Protein AF-0000000068169767 (afdb_homodimer)

InterPro domains:
  IPR008848 Plasmid regulator, Sulfolobaceae [PF05584] (7-72)
  IPR036388 Winged helix-like DNA-binding domain superfamily [G3DSA:1.10.10.10] (2-80)
  IPR036390 Winged helix DNA-binding domain superfamily [SSF46785] (12-76)

Secondary structure (DSSP, 8-state):
-----PPPHHHHHHHHHHHHSEE-HHHHHHHH---HHHHHHHHHHHHHTTSEEEEEEEETTEEEEEEEE-HHHHHHTT--/-----PPPHHHHHHHHHHHHSEEEHHHHHHHH---HHHHHHHHHHHHHTTSEEEEEEEETTEEEEEEEE-HHHHHHTT--

Organism: Metallosphaera sedula (strain ATCC 51363 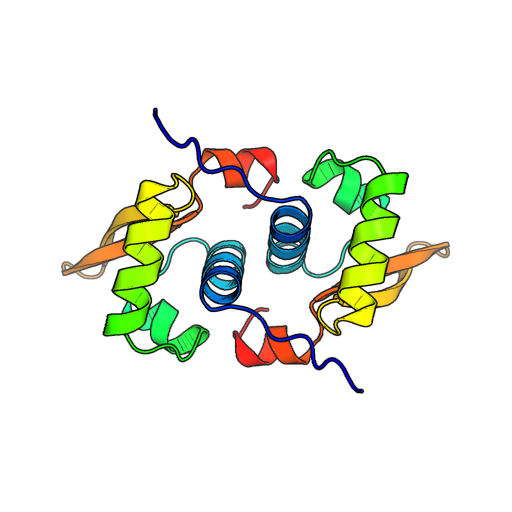/ DSM 5348 / JCM 9185 / NBRC 15509 / TH2) (NCBI:txid399549)

Solvent-accessible surface area (backbone atoms only — not comparable to full-atom values): 8831 Å² total; per-residue (Å²): 128,83,56,70,46,73,78,49,73,68,54,46,52,50,32,44,25,41,55,64,34,62,37,34,64,69,52,48,25,69,31,62,70,44,54,62,76,58,45,50,54,53,49,51,51,35,35,67,28,54,48,34,39,81,48,79,40,79,55,96,89,40,75,44,63,28,35,25,59,26,66,68,54,32,60,64,41,66,53,118,130,82,59,71,48,73,79,49,73,68,53,44,52,49,32,46,27,39,52,64,33,64,37,34,66,68,53,47,24,69,32,62,69,44,56,61,75,60,44,50,54,53,51,52,51,35,34,67,28,54,48,33,39,82,47,78,42,78,52,98,88,40,75,46,63,28,36,25,58,26,65,68,54,31,60,62,40,64,51,118

Structure (mmCIF, N/CA/C/O backbone):
data_AF-0000000068169767-model_v1
#
loop_
_entity.id
_entity.type
_entity.pdbx_description
1 polymer 'Putative transcriptional regulator'
#
loop_
_atom_site.group_PDB
_atom_site.id
_atom_site.type_symbol
_atom_site.label_atom_id
_atom_site.label_alt_id
_atom_site.label_comp_id
_atom_site.label_asym_id
_atom_site.label_entity_id
_atom_site.label_seq_id
_atom_site.pdbx_PDB_ins_code
_atom_site.Cartn_x
_atom_site.Cartn_y
_atom_site.Cartn_z
_atom_site.occupancy
_atom_site.B_iso_or_equiv
_atom_site.auth_seq_id
_atom_site.auth_comp_id
_atom_site.auth_asym_id
_atom_site.auth_atom_id
_atom_site.pdbx_PDB_model_num
ATOM 1 N N . MET A 1 1 ? -25.094 10.508 0.443 1 33.78 1 MET A N 1
ATOM 2 C CA . MET A 1 1 ? -24.703 9.352 -0.351 1 33.78 1 MET A CA 1
ATOM 3 C C . MET A 1 1 ? -23.359 8.789 0.118 1 33.78 1 MET A C 1
ATOM 5 O O . MET A 1 1 ? -22.344 9.492 0.093 1 33.78 1 MET A O 1
ATOM 9 N N . THR A 1 2 ? -23.344 7.957 1.157 1 43.12 2 THR A N 1
ATOM 10 C CA . THR A 1 2 ? -22.188 7.473 1.9 1 43.12 2 THR A CA 1
ATOM 11 C C . THR A 1 2 ? -21.125 6.93 0.95 1 43.12 2 THR A C 1
ATOM 13 O O . THR A 1 2 ? -21.344 5.918 0.28 1 43.12 2 THR A O 1
ATOM 16 N N . TYR A 1 3 ? -20.594 7.727 0.103 1 45.12 3 TYR A N 1
ATOM 17 C CA . TYR A 1 3 ? -19.562 7.312 -0.844 1 45.12 3 TYR A CA 1
ATOM 18 C C . TYR A 1 3 ? -18.625 6.293 -0.217 1 45.12 3 TYR A C 1
ATOM 20 O O . TYR A 1 3 ? -17.891 6.613 0.717 1 45.12 3 TYR A O 1
ATOM 28 N N . LYS A 1 4 ? -19.172 5.145 0.076 1 55 4 LYS A N 1
ATOM 29 C CA . LYS A 1 4 ? -18.359 4.086 0.657 1 55 4 LYS A CA 1
ATOM 30 C C . LYS A 1 4 ? -17.109 3.83 -0.183 1 55 4 LYS A C 1
ATOM 32 O O . LYS A 1 4 ? -17.203 3.451 -1.352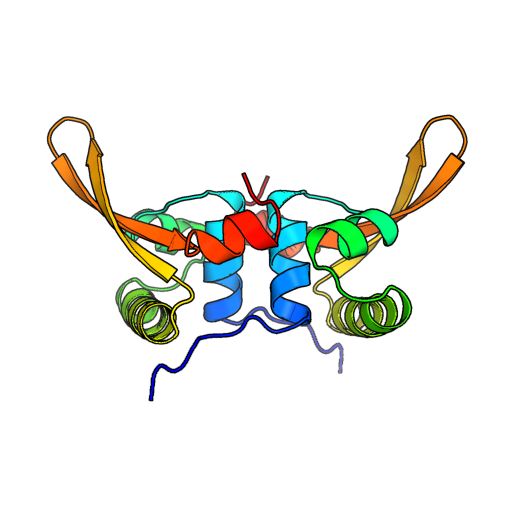 1 55 4 LYS A O 1
ATOM 37 N N . GLY A 1 5 ? -16.078 4.578 0.023 1 66.06 5 GLY A N 1
ATOM 38 C CA . GLY A 1 5 ? -14.844 4.473 -0.737 1 66.06 5 GLY A CA 1
ATOM 39 C C . GLY A 1 5 ? -14.328 3.049 -0.84 1 66.06 5 GLY A C 1
ATOM 40 O O . GLY A 1 5 ? -14.297 2.318 0.152 1 66.06 5 GLY A O 1
ATOM 41 N N . HIS A 1 6 ? -14.539 2.492 -2.066 1 87.44 6 HIS A N 1
ATOM 42 C CA . HIS A 1 6 ? -14.062 1.126 -2.264 1 87.44 6 HIS A CA 1
ATOM 43 C C . HIS A 1 6 ? -12.703 1.107 -2.939 1 87.44 6 HIS A C 1
ATOM 45 O O . HIS A 1 6 ? -12.398 1.979 -3.756 1 87.44 6 HIS A O 1
ATOM 51 N N . LEU A 1 7 ? -11.812 0.212 -2.438 1 94.94 7 LEU A N 1
ATOM 52 C CA . LEU A 1 7 ? -10.523 -0.009 -3.092 1 94.94 7 LEU A CA 1
ATOM 53 C C . LEU A 1 7 ? -10.703 -0.81 -4.379 1 94.94 7 LEU A C 1
ATOM 55 O O . LEU A 1 7 ? -11.484 -1.761 -4.422 1 94.94 7 LEU A O 1
ATOM 59 N N . THR A 1 8 ? -10.039 -0.363 -5.387 1 95.44 8 THR A N 1
ATOM 60 C CA . THR A 1 8 ? -10 -1.157 -6.609 1 95.44 8 THR A CA 1
ATOM 61 C C . THR A 1 8 ? -9.109 -2.383 -6.43 1 95.44 8 THR A C 1
ATOM 63 O O . THR A 1 8 ? -8.352 -2.467 -5.465 1 95.44 8 THR A O 1
ATOM 66 N N . ALA A 1 9 ? -9.227 -3.357 -7.387 1 97.06 9 ALA A N 1
ATOM 67 C CA . ALA A 1 9 ? -8.359 -4.531 -7.367 1 97.06 9 ALA A CA 1
ATOM 68 C C . ALA A 1 9 ? -6.891 -4.133 -7.406 1 97.06 9 ALA A C 1
ATOM 70 O O . ALA A 1 9 ? -6.07 -4.68 -6.664 1 97.06 9 ALA A O 1
ATOM 71 N N . LYS A 1 10 ? -6.59 -3.123 -8.25 1 96.69 10 LYS A N 1
ATOM 72 C CA . LYS A 1 10 ? -5.227 -2.611 -8.359 1 96.69 10 LYS A CA 1
ATOM 73 C C . LYS A 1 10 ? -4.73 -2.084 -7.016 1 96.69 10 LYS A C 1
ATOM 75 O O . LYS A 1 10 ? -3.631 -2.43 -6.574 1 96.69 10 LYS A O 1
ATOM 80 N N . GLU A 1 11 ? -5.57 -1.307 -6.375 1 97.38 11 GLU A N 1
ATOM 81 C CA . GLU A 1 11 ? -5.188 -0.7 -5.102 1 97.38 11 GLU A CA 1
ATOM 82 C C . GLU A 1 11 ? -4.996 -1.76 -4.02 1 97.38 11 GLU A C 1
ATOM 84 O O . GLU A 1 11 ? -4.043 -1.695 -3.242 1 97.38 11 GLU A O 1
ATOM 89 N N . LYS A 1 12 ? -5.879 -2.752 -3.928 1 98.19 12 LYS A N 1
ATOM 90 C CA . LYS A 1 12 ? -5.746 -3.836 -2.959 1 98.19 12 LYS A CA 1
ATOM 91 C C . LYS A 1 12 ? -4.422 -4.574 -3.139 1 98.19 12 LYS A C 1
ATOM 93 O O . LYS A 1 12 ? -3.719 -4.848 -2.164 1 98.19 12 LYS A O 1
ATOM 98 N N . ILE A 1 13 ? -4.113 -4.875 -4.359 1 98.56 13 ILE A N 1
ATOM 99 C CA . ILE A 1 13 ? -2.896 -5.621 -4.66 1 98.56 13 ILE A CA 1
ATOM 100 C C . ILE A 1 13 ? -1.676 -4.812 -4.227 1 98.56 13 ILE A C 1
ATOM 102 O O . ILE A 1 13 ? -0.788 -5.332 -3.547 1 98.56 13 ILE A O 1
ATOM 106 N N . LEU A 1 14 ? -1.663 -3.559 -4.613 1 98.25 14 LEU A N 1
ATOM 107 C CA . LEU A 1 14 ? -0.51 -2.717 -4.312 1 98.25 14 LEU A CA 1
ATOM 108 C C . LEU A 1 14 ? -0.333 -2.557 -2.807 1 98.25 14 LEU A C 1
ATOM 110 O O . LEU A 1 14 ? 0.793 -2.566 -2.305 1 98.25 14 LEU A O 1
ATOM 114 N N . LEU A 1 15 ? -1.434 -2.408 -2.107 1 98.5 15 LEU A N 1
ATOM 115 C CA . LEU A 1 15 ? -1.364 -2.24 -0.66 1 98.5 15 LEU A CA 1
ATOM 116 C C . LEU A 1 15 ? -0.78 -3.482 0.004 1 98.5 15 LEU A C 1
ATOM 118 O O . LEU A 1 15 ? 0.057 -3.375 0.902 1 98.5 15 LEU A O 1
ATOM 122 N N . VAL A 1 16 ? -1.229 -4.641 -0.391 1 98.56 16 VAL A N 1
ATOM 123 C CA . VAL A 1 16 ? -0.732 -5.891 0.178 1 98.56 16 VAL A CA 1
ATOM 124 C C . VAL A 1 16 ? 0.756 -6.043 -0.127 1 98.56 16 VAL A C 1
ATOM 126 O O . VAL A 1 16 ? 1.542 -6.41 0.75 1 98.56 16 VAL A O 1
ATOM 129 N N . LEU A 1 17 ? 1.12 -5.711 -1.325 1 98.38 17 LEU A N 1
ATOM 130 C CA . LEU A 1 17 ? 2.521 -5.844 -1.704 1 98.38 17 LEU A CA 1
ATOM 131 C C . LEU A 1 17 ? 3.391 -4.855 -0.934 1 98.38 17 LEU A C 1
ATOM 133 O O . LEU A 1 17 ? 4.543 -5.156 -0.609 1 98.38 17 LEU A O 1
ATOM 137 N N . ALA A 1 18 ? 2.863 -3.689 -0.694 1 98 18 ALA A N 1
ATOM 138 C CA . ALA A 1 18 ? 3.615 -2.699 0.075 1 98 18 ALA A CA 1
ATOM 139 C C . ALA A 1 18 ? 3.881 -3.195 1.494 1 98 18 ALA A C 1
ATOM 141 O O . ALA A 1 18 ? 4.98 -3.014 2.025 1 98 18 ALA A O 1
ATOM 142 N N . GLU A 1 19 ? 2.941 -3.828 2.082 1 97.62 19 GLU A N 1
ATOM 143 C CA . GLU A 1 19 ? 3.025 -4.223 3.484 1 97.62 19 GLU A CA 1
ATOM 144 C C . GLU A 1 19 ? 3.766 -5.547 3.645 1 97.62 19 GLU A C 1
ATOM 146 O O . GLU A 1 19 ? 4.574 -5.707 4.562 1 97.62 19 GLU A O 1
ATOM 151 N N . LYS A 1 20 ? 3.479 -6.438 2.684 1 96.88 20 LYS A N 1
ATOM 152 C CA . LYS A 1 20 ? 3.979 -7.801 2.855 1 96.88 20 LYS A CA 1
ATOM 153 C C . LYS A 1 20 ? 5.289 -8 2.104 1 96.88 20 LYS A C 1
ATOM 155 O O . LYS A 1 20 ? 6 -8.984 2.336 1 96.88 20 LYS A O 1
ATOM 160 N N . GLY A 1 21 ? 5.641 -7.086 1.288 1 94.94 21 GLY A N 1
ATOM 161 C CA . GLY A 1 21 ? 6.855 -7.219 0.5 1 94.94 21 GLY A CA 1
ATOM 162 C C . GLY A 1 21 ? 6.652 -8.016 -0.778 1 94.94 21 GLY A C 1
ATOM 163 O O . GLY A 1 21 ? 6.309 -7.445 -1.817 1 94.94 21 GLY A O 1
ATOM 164 N N . SER A 1 22 ? 6.859 -9.281 -0.807 1 97 22 SER A N 1
ATOM 165 C CA . SER A 1 22 ? 6.648 -10.172 -1.941 1 97 22 SER A CA 1
ATOM 166 C C . SER A 1 22 ? 5.59 -11.227 -1.629 1 97 22 SER A C 1
ATOM 168 O O . SER A 1 22 ? 5.539 -11.75 -0.515 1 97 22 SER A O 1
ATOM 170 N N . CYS A 1 23 ? 4.797 -11.477 -2.582 1 97.94 23 CYS A N 1
ATOM 171 C CA . CYS A 1 23 ? 3.713 -12.422 -2.352 1 97.94 23 CYS A CA 1
ATOM 172 C C . CYS A 1 23 ? 3.543 -13.359 -3.545 1 97.94 23 CYS A C 1
ATOM 174 O O . CYS A 1 23 ? 3.732 -12.945 -4.691 1 97.94 23 CYS A O 1
ATOM 176 N N . SER A 1 24 ? 3.137 -14.586 -3.217 1 98.06 24 SER A N 1
ATOM 177 C CA . SER A 1 24 ? 2.695 -15.492 -4.27 1 98.06 24 SER A CA 1
ATOM 178 C C . SER A 1 24 ? 1.264 -15.195 -4.695 1 98.06 24 SER A C 1
ATOM 180 O O . SER A 1 24 ? 0.571 -14.398 -4.055 1 98.06 24 SER A O 1
ATOM 182 N N . LEU A 1 25 ? 0.828 -15.844 -5.82 1 98.12 25 LEU A N 1
ATOM 183 C CA . LEU A 1 25 ? -0.551 -15.711 -6.273 1 98.12 25 LEU A CA 1
ATOM 184 C C . LEU A 1 25 ? -1.527 -16.156 -5.195 1 98.12 25 LEU A C 1
ATOM 186 O O . LEU A 1 25 ? -2.549 -15.508 -4.961 1 98.12 25 LEU A O 1
ATOM 190 N N . GLU A 1 26 ? -1.177 -17.281 -4.508 1 97.88 26 GLU A N 1
ATOM 191 C CA . GLU A 1 26 ? -2.018 -17.828 -3.449 1 97.88 26 GLU A CA 1
ATOM 192 C C . GLU A 1 26 ? -2.137 -16.859 -2.275 1 97.88 26 GLU A C 1
ATOM 194 O O . GLU A 1 26 ? -3.223 -16.672 -1.722 1 97.88 26 GLU A O 1
ATOM 199 N N . GLU A 1 27 ? -1.047 -16.266 -1.894 1 97.94 27 GLU A N 1
ATOM 200 C CA . GLU A 1 27 ? -1.056 -15.281 -0.817 1 97.94 27 GLU A CA 1
ATOM 201 C C . GLU A 1 27 ? -1.891 -14.062 -1.193 1 97.94 27 GLU A C 1
ATOM 203 O O . GLU A 1 27 ? -2.68 -13.57 -0.385 1 97.94 27 GLU A O 1
ATOM 208 N N . LEU A 1 28 ? -1.691 -13.547 -2.371 1 98.69 28 LEU A N 1
ATOM 209 C CA . LEU A 1 28 ? -2.477 -12.398 -2.822 1 98.69 28 LEU A CA 1
ATOM 210 C C . LEU A 1 28 ? -3.965 -12.727 -2.824 1 98.69 28 LEU A C 1
ATOM 212 O O . LEU A 1 28 ? -4.793 -11.883 -2.473 1 98.69 28 LEU A O 1
ATOM 216 N N . GLU A 1 29 ? -4.309 -13.891 -3.316 1 98.69 29 GLU A N 1
ATOM 217 C CA . GLU A 1 29 ? -5.707 -14.312 -3.271 1 98.69 29 GLU A CA 1
ATOM 218 C C . GLU A 1 29 ? -6.238 -14.312 -1.842 1 98.69 29 GLU A C 1
ATOM 220 O O . GLU A 1 29 ? -7.348 -13.836 -1.585 1 98.69 29 GLU A O 1
ATOM 225 N N . LYS A 1 30 ? -5.461 -14.844 -0.916 1 98.19 30 LYS A N 1
ATOM 226 C CA . LYS A 1 30 ? -5.852 -14.93 0.489 1 98.19 30 LYS A CA 1
ATOM 227 C C . LYS A 1 30 ? -6.066 -13.539 1.086 1 98.19 30 LYS A C 1
ATOM 229 O O . LYS A 1 30 ? -7.055 -13.305 1.779 1 98.19 30 LYS A O 1
ATOM 234 N N . TYR A 1 31 ? -5.164 -12.688 0.788 1 98.19 31 TYR A N 1
ATOM 235 C CA . TYR A 1 31 ? -5.207 -11.367 1.413 1 98.19 31 TYR A CA 1
ATOM 236 C C . TYR A 1 31 ? -6.23 -10.469 0.732 1 98.19 31 TYR A C 1
ATOM 238 O O . TYR A 1 31 ? -6.938 -9.703 1.396 1 98.19 31 TYR A O 1
ATOM 246 N N . THR A 1 32 ? -6.406 -10.484 -0.6 1 98.25 32 THR A N 1
ATOM 247 C CA . THR A 1 32 ? -7.254 -9.539 -1.319 1 98.25 32 THR A CA 1
ATOM 248 C C . THR A 1 32 ? -8.648 -10.109 -1.527 1 98.25 32 THR A C 1
ATOM 250 O O . THR A 1 32 ? -9.586 -9.383 -1.86 1 98.25 32 THR A O 1
ATOM 253 N N . ARG A 1 33 ? -8.75 -11.484 -1.482 1 97.81 33 ARG A N 1
ATOM 254 C CA . ARG A 1 33 ? -9.984 -12.219 -1.749 1 97.81 33 ARG A CA 1
ATOM 255 C C . ARG A 1 33 ? -10.422 -12.047 -3.199 1 97.81 33 ARG A C 1
ATOM 257 O O . ARG A 1 33 ? -11.617 -12.062 -3.496 1 97.81 33 ARG A O 1
ATOM 264 N N . ILE A 1 34 ? -9.508 -11.727 -4.035 1 98.25 34 ILE A N 1
ATOM 265 C CA . ILE A 1 34 ? -9.719 -11.695 -5.477 1 98.25 34 ILE A CA 1
ATOM 266 C C . ILE A 1 34 ? -9.352 -13.047 -6.086 1 98.25 34 ILE A C 1
ATOM 268 O O . ILE A 1 34 ? -8.336 -13.641 -5.719 1 98.25 34 ILE A O 1
ATOM 272 N N . LYS A 1 35 ? -10.164 -13.469 -6.969 1 98.5 35 LYS A N 1
ATOM 273 C CA . LYS A 1 35 ? -9.93 -14.773 -7.59 1 98.5 35 LYS A CA 1
ATOM 274 C C . LYS A 1 35 ? -8.617 -14.781 -8.367 1 98.5 35 LYS A C 1
ATOM 276 O O . LYS A 1 35 ? -8.273 -13.805 -9.031 1 98.5 35 LYS A O 1
ATOM 281 N N . ARG A 1 36 ? -7.957 -15.953 -8.422 1 98.06 36 ARG A N 1
ATOM 282 C CA . ARG A 1 36 ? -6.629 -16.125 -9.008 1 98.06 36 ARG A CA 1
ATOM 283 C C . ARG A 1 36 ? -6.617 -15.688 -10.469 1 98.06 36 ARG A C 1
ATOM 285 O O . ARG A 1 36 ? -5.676 -15.023 -10.914 1 98.06 36 ARG A O 1
ATOM 292 N N . ASN A 1 37 ? -7.676 -16.078 -11.188 1 97.81 37 ASN A N 1
ATOM 293 C CA . ASN A 1 37 ? -7.711 -15.742 -12.602 1 97.81 37 ASN A CA 1
ATOM 294 C C . ASN A 1 37 ? -7.824 -14.234 -12.812 1 97.81 37 ASN A C 1
ATOM 296 O O . ASN A 1 37 ? -7.258 -13.688 -13.766 1 97.81 37 ASN A O 1
ATOM 300 N N . VAL A 1 38 ? -8.508 -13.539 -11.984 1 98.62 38 VAL A N 1
ATOM 301 C CA . VAL A 1 38 ? -8.648 -12.086 -12.047 1 98.62 38 VAL A CA 1
ATOM 302 C C . VAL A 1 38 ? -7.355 -11.422 -11.586 1 98.62 38 VAL A C 1
ATOM 304 O O . VAL A 1 38 ? -6.906 -10.438 -12.188 1 98.62 38 VAL A O 1
ATOM 307 N N . LEU A 1 39 ? -6.723 -11.961 -10.531 1 98.81 39 LEU A N 1
ATOM 308 C CA . LEU A 1 39 ? -5.441 -11.453 -10.047 1 98.81 39 LEU A CA 1
ATOM 309 C C . LEU A 1 39 ? -4.395 -11.477 -11.156 1 98.81 39 LEU A C 1
ATOM 311 O O . LEU A 1 39 ? -3.633 -10.523 -11.32 1 98.81 39 LEU A O 1
ATOM 315 N N . LEU A 1 40 ? -4.383 -12.562 -11.867 1 98.31 40 LEU A N 1
ATOM 316 C CA . LEU A 1 40 ? -3.393 -12.734 -12.922 1 98.31 40 LEU A CA 1
ATOM 317 C C . LEU A 1 40 ? -3.523 -11.633 -13.977 1 98.31 40 LEU A C 1
ATOM 319 O O . LEU A 1 40 ? -2.518 -11.125 -14.477 1 98.31 40 LEU A O 1
ATOM 323 N N . VAL A 1 41 ? -4.727 -11.266 -14.289 1 98.56 41 VAL A N 1
ATOM 324 C CA . VAL A 1 41 ? -4.973 -10.188 -15.242 1 98.56 41 VAL A CA 1
ATO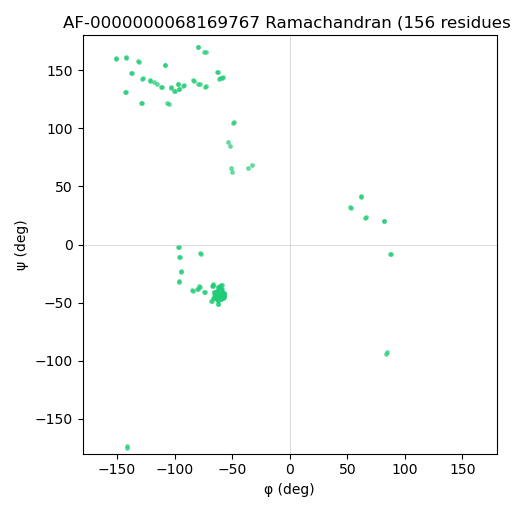M 325 C C . VAL A 1 41 ? -4.398 -8.875 -14.711 1 98.56 41 VAL A C 1
ATOM 327 O O . VAL A 1 41 ? -3.672 -8.18 -15.414 1 98.56 41 VAL A O 1
ATOM 330 N N . HIS A 1 42 ? -4.719 -8.5 -13.5 1 98.5 42 HIS A N 1
ATOM 331 C CA . HIS A 1 42 ? -4.242 -7.258 -12.898 1 98.5 42 HIS A CA 1
ATOM 332 C C . HIS A 1 42 ? -2.727 -7.27 -12.734 1 98.5 42 HIS A C 1
ATOM 334 O O . HIS A 1 42 ? -2.062 -6.258 -12.984 1 98.5 42 HIS A O 1
ATOM 340 N N . LEU A 1 43 ? -2.205 -8.414 -12.328 1 98.56 43 LEU A N 1
ATOM 341 C CA . LEU A 1 43 ? -0.766 -8.516 -12.125 1 98.56 43 LEU A CA 1
ATOM 342 C C . LEU A 1 43 ? -0.017 -8.359 -13.438 1 98.56 43 LEU A C 1
ATOM 344 O O . LEU A 1 43 ? 1.054 -7.75 -13.484 1 98.56 43 LEU A O 1
ATOM 348 N N . THR A 1 44 ? -0.545 -8.961 -14.5 1 97.94 44 THR A N 1
ATOM 349 C CA . THR A 1 44 ? 0.04 -8.789 -15.828 1 97.94 44 THR A CA 1
ATOM 350 C C . THR A 1 44 ? 0.035 -7.32 -16.234 1 97.94 44 THR A C 1
ATOM 352 O O . THR A 1 44 ? 1.042 -6.801 -16.719 1 97.94 44 THR A O 1
ATOM 355 N N . ARG A 1 45 ? -1.047 -6.605 -16.016 1 97.5 45 ARG A N 1
ATOM 356 C CA . ARG A 1 45 ? -1.151 -5.188 -16.359 1 97.5 45 ARG A CA 1
ATOM 357 C C . ARG A 1 45 ? -0.186 -4.355 -15.516 1 97.5 45 ARG A C 1
ATOM 359 O O . ARG A 1 45 ? 0.511 -3.484 -16.031 1 97.5 45 ARG A O 1
ATOM 366 N N . LEU A 1 46 ? -0.151 -4.629 -14.227 1 97.62 46 LEU A N 1
ATOM 367 C CA . LEU A 1 46 ? 0.715 -3.896 -13.305 1 97.62 46 LEU A CA 1
ATOM 368 C C . LEU A 1 46 ? 2.184 -4.102 -13.664 1 97.62 46 LEU A C 1
ATOM 370 O O . LEU A 1 46 ? 3 -3.189 -13.508 1 97.62 46 LEU A O 1
ATOM 374 N N . ALA A 1 47 ? 2.521 -5.324 -14.102 1 97 47 ALA A N 1
ATOM 375 C CA . ALA A 1 47 ? 3.879 -5.598 -14.57 1 97 47 ALA A CA 1
ATOM 376 C C . ALA A 1 47 ? 4.195 -4.816 -15.836 1 97 47 ALA A C 1
ATOM 378 O O . ALA A 1 47 ? 5.273 -4.23 -15.961 1 97 47 ALA A O 1
ATOM 379 N N . LYS A 1 48 ? 3.277 -4.832 -16.766 1 96.44 48 LYS A N 1
ATOM 380 C CA . LYS A 1 48 ? 3.447 -4.094 -18.016 1 96.44 48 LYS A CA 1
ATOM 381 C C . LYS A 1 48 ? 3.607 -2.598 -17.75 1 96.44 48 LYS A C 1
ATOM 383 O O . LYS A 1 48 ? 4.371 -1.92 -18.438 1 96.44 48 LYS A O 1
ATOM 388 N N . GLU A 1 49 ? 2.912 -2.131 -16.766 1 95.56 49 GLU A N 1
ATOM 389 C CA . GLU A 1 49 ? 2.969 -0.721 -16.391 1 95.56 49 GLU A CA 1
ATOM 390 C C . GLU A 1 49 ? 4.238 -0.408 -15.609 1 95.56 49 GLU A C 1
ATOM 392 O O . GLU A 1 49 ? 4.508 0.753 -15.297 1 95.56 49 GLU A O 1
ATOM 397 N N . GLY A 1 50 ? 5 -1.417 -15.242 1 95.19 50 GLY A N 1
ATOM 398 C CA . GLY A 1 50 ? 6.254 -1.216 -14.539 1 95.19 50 GLY A CA 1
ATOM 399 C C . GLY A 1 50 ? 6.07 -0.995 -13.047 1 95.19 50 GLY A C 1
ATOM 400 O O . GLY A 1 50 ? 6.926 -0.393 -12.391 1 95.19 50 GLY A O 1
ATOM 401 N N . LEU A 1 51 ? 4.992 -1.366 -12.484 1 97.25 51 LEU A N 1
ATOM 402 C CA . LEU A 1 51 ? 4.707 -1.154 -11.062 1 97.25 51 LEU A CA 1
ATOM 403 C C . LEU A 1 51 ? 5.059 -2.393 -10.25 1 97.25 51 LEU A C 1
ATOM 405 O O . LEU A 1 51 ? 5.457 -2.283 -9.086 1 97.25 51 LEU A O 1
ATOM 409 N N . VAL A 1 52 ? 4.906 -3.508 -10.867 1 97.88 52 VAL A N 1
ATOM 410 C CA . VAL A 1 52 ? 5.094 -4.785 -10.188 1 97.88 52 VAL A CA 1
ATOM 411 C C . VAL A 1 52 ? 6.191 -5.582 -10.891 1 97.88 52 VAL A C 1
ATOM 413 O O . VAL A 1 52 ? 6.312 -5.543 -12.117 1 97.88 52 VAL A O 1
ATOM 416 N N . TYR A 1 53 ? 6.98 -6.227 -10.125 1 97.88 53 TYR A N 1
ATOM 417 C CA . TYR A 1 53 ? 8 -7.156 -10.602 1 97.88 53 TYR A CA 1
ATOM 418 C C . TYR A 1 53 ? 7.559 -8.602 -10.406 1 97.88 53 TYR A C 1
ATOM 420 O O . TYR A 1 53 ? 6.992 -8.945 -9.367 1 97.88 53 TYR A O 1
ATOM 428 N N . ARG A 1 54 ? 7.762 -9.383 -11.438 1 97.31 54 ARG A N 1
ATOM 429 C CA . ARG A 1 54 ? 7.516 -10.82 -11.375 1 97.31 54 ARG A CA 1
ATOM 430 C C . ARG A 1 54 ? 8.82 -11.594 -11.289 1 97.31 54 ARG A C 1
ATOM 432 O O . ARG A 1 54 ? 9.695 -11.461 -12.148 1 97.31 54 ARG A O 1
ATOM 439 N N . GLY A 1 55 ? 8.953 -12.383 -10.195 1 97.12 55 GLY A N 1
ATOM 440 C CA . GLY A 1 55 ? 10.148 -13.188 -10.016 1 97.12 55 GLY A CA 1
ATOM 441 C C . GLY A 1 55 ? 9.875 -14.562 -9.438 1 97.12 55 GLY A C 1
ATOM 442 O O . GLY A 1 55 ? 8.727 -15.008 -9.414 1 97.12 55 GLY A O 1
ATOM 443 N N . TRP A 1 56 ? 10.945 -15.195 -9.164 1 96.56 56 TRP A N 1
ATOM 444 C CA . TRP A 1 56 ? 10.828 -16.562 -8.648 1 96.56 56 TRP A CA 1
ATOM 445 C C . TRP A 1 56 ? 11.281 -16.641 -7.195 1 96.56 56 TRP A C 1
ATOM 447 O O . TRP A 1 56 ? 12.258 -15.992 -6.809 1 96.56 56 TRP A O 1
ATOM 457 N N . GLY A 1 57 ? 10.445 -17.359 -6.441 1 94.94 57 GLY A N 1
ATOM 458 C CA . GLY A 1 57 ? 10.828 -17.734 -5.086 1 94.94 57 GLY A CA 1
ATOM 459 C C . GLY A 1 57 ? 11.148 -19.203 -4.945 1 94.94 57 GLY A C 1
ATOM 460 O O . GLY A 1 57 ? 10.797 -20.016 -5.805 1 94.94 57 GLY A O 1
ATOM 461 N N . HIS A 1 58 ? 12.016 -19.484 -3.893 1 94.88 58 HIS A N 1
ATOM 462 C CA . HIS A 1 58 ? 12.398 -20.859 -3.604 1 94.88 58 HIS A CA 1
ATOM 463 C C . HIS A 1 58 ? 12.188 -21.203 -2.129 1 94.88 58 HIS A C 1
ATOM 465 O O . HIS A 1 58 ? 12.695 -20.484 -1.254 1 94.88 58 HIS A O 1
ATOM 471 N N . PHE A 1 59 ? 11.383 -22.203 -1.938 1 90.62 59 PHE A N 1
ATOM 472 C CA . PHE A 1 59 ? 11.156 -22.641 -0.572 1 90.62 59 PHE A CA 1
ATOM 473 C C . PHE A 1 59 ? 11.016 -24.156 -0.519 1 90.62 59 PHE A C 1
ATOM 475 O O . PHE A 1 59 ? 10.211 -24.75 -1.247 1 90.62 59 PHE A O 1
ATOM 482 N N . GLY A 1 60 ? 11.805 -24.719 0.475 1 94.06 60 GLY A N 1
ATOM 483 C CA . GLY A 1 60 ? 11.695 -26.172 0.663 1 94.06 60 GLY A CA 1
ATOM 484 C C . GLY A 1 60 ? 11.906 -26.953 -0.618 1 94.06 60 GLY A C 1
ATOM 485 O O . GLY A 1 60 ? 11.195 -27.922 -0.874 1 94.06 60 GLY A O 1
ATOM 486 N N . GLY A 1 61 ? 12.703 -26.438 -1.457 1 93.5 61 GLY A N 1
ATOM 487 C CA . GLY A 1 61 ? 12.984 -27.156 -2.693 1 93.5 61 GLY A CA 1
ATOM 488 C C . GLY A 1 61 ? 11.992 -26.844 -3.799 1 93.5 61 GLY A C 1
ATOM 489 O O . GLY A 1 61 ? 12.133 -27.344 -4.918 1 93.5 61 GLY A O 1
ATOM 490 N N . LYS A 1 62 ? 10.961 -26.156 -3.531 1 95.25 62 LYS A N 1
ATOM 491 C CA . LYS A 1 62 ? 9.945 -25.812 -4.52 1 95.25 62 LYS A CA 1
ATOM 492 C C . LYS A 1 62 ? 10.141 -24.375 -5.02 1 95.25 62 LYS A C 1
ATOM 494 O O . LYS A 1 62 ? 10.477 -23.484 -4.242 1 95.25 62 LYS A O 1
ATOM 499 N N . THR A 1 63 ? 10.094 -24.312 -6.324 1 96.75 63 THR A N 1
ATOM 500 C CA . THR A 1 63 ? 10.133 -23 -6.953 1 96.75 63 THR A CA 1
ATOM 501 C C . THR A 1 63 ? 8.727 -22.5 -7.266 1 96.75 63 THR A C 1
ATOM 503 O O . THR A 1 63 ? 7.863 -23.281 -7.668 1 96.75 63 THR A O 1
ATOM 506 N N . PHE A 1 64 ? 8.477 -21.234 -6.926 1 95.69 64 PHE A N 1
ATOM 507 C CA . PHE A 1 64 ? 7.164 -20.672 -7.23 1 95.69 64 PHE A CA 1
ATOM 508 C C . PHE A 1 64 ? 7.285 -19.219 -7.664 1 95.69 64 PHE A C 1
ATOM 510 O O . PHE A 1 64 ? 8.297 -18.578 -7.395 1 95.69 64 PHE A O 1
ATOM 517 N N . ARG A 1 65 ? 6.242 -18.703 -8.336 1 97 65 ARG A N 1
ATOM 518 C CA . ARG A 1 65 ? 6.215 -17.328 -8.797 1 97 65 ARG A CA 1
ATOM 519 C C . ARG A 1 65 ? 5.859 -16.375 -7.652 1 97 65 ARG A C 1
ATOM 521 O O . ARG A 1 65 ? 4.949 -16.656 -6.867 1 97 65 ARG A O 1
ATOM 528 N N . LYS A 1 66 ? 6.586 -15.258 -7.629 1 98 66 LYS A N 1
ATOM 529 C CA . LYS A 1 66 ? 6.297 -14.227 -6.637 1 98 66 LYS A CA 1
ATOM 530 C C . LYS A 1 66 ? 6.18 -12.852 -7.289 1 98 66 LYS A C 1
ATOM 532 O O . LYS A 1 66 ? 6.754 -12.617 -8.352 1 98 66 LYS A O 1
ATOM 537 N N . TYR A 1 67 ? 5.48 -12.008 -6.574 1 98.44 67 TYR A N 1
ATOM 538 C CA . TYR A 1 67 ? 5.238 -10.648 -7.043 1 98.44 67 TYR A CA 1
ATOM 539 C C . TYR A 1 67 ? 5.633 -9.625 -5.984 1 98.44 67 TYR A C 1
ATOM 541 O O . TYR A 1 67 ? 5.402 -9.836 -4.793 1 98.44 67 TYR A O 1
ATOM 549 N N . SER A 1 68 ? 6.176 -8.523 -6.406 1 98.19 68 SER A N 1
ATOM 550 C CA . SER A 1 68 ? 6.543 -7.434 -5.504 1 98.19 68 SER A CA 1
ATOM 551 C C . SER A 1 68 ? 6.469 -6.082 -6.207 1 98.19 68 SER A C 1
ATOM 553 O O . SER A 1 68 ? 6.457 -6.02 -7.438 1 98.19 68 SER A O 1
ATOM 555 N N . LEU A 1 69 ? 6.367 -5.094 -5.414 1 97.5 69 LEU A N 1
ATOM 556 C CA . LEU A 1 69 ? 6.523 -3.766 -5.996 1 97.5 69 LEU A CA 1
ATOM 557 C C . LEU A 1 69 ? 7.906 -3.6 -6.617 1 97.5 69 LEU A C 1
ATOM 559 O O . LEU A 1 69 ? 8.898 -4.094 -6.074 1 97.5 69 LEU A O 1
ATOM 563 N N . LYS A 1 70 ? 7.898 -2.895 -7.695 1 96.5 70 LYS A N 1
ATOM 564 C CA . LYS A 1 70 ? 9.195 -2.631 -8.312 1 96.5 70 LYS A CA 1
ATOM 565 C C . LYS A 1 70 ? 10.125 -1.896 -7.352 1 96.5 70 LYS A C 1
ATOM 567 O O . LYS A 1 70 ? 9.688 -0.994 -6.629 1 96.5 70 LYS A O 1
ATOM 572 N N . SER A 1 71 ? 11.43 -2.238 -7.418 1 95.56 71 SER A N 1
ATOM 573 C CA . SER A 1 71 ? 12.43 -1.746 -6.477 1 95.56 71 SER A CA 1
ATOM 574 C C . SER A 1 71 ? 12.5 -0.223 -6.492 1 95.56 71 SER A C 1
ATOM 576 O O . SER A 1 71 ? 12.766 0.402 -5.461 1 95.56 71 SER A O 1
ATOM 578 N N . LYS A 1 72 ? 12.32 0.371 -7.594 1 94.81 72 LYS A N 1
ATOM 579 C CA . LYS A 1 72 ? 12.391 1.825 -7.707 1 94.81 72 LYS A CA 1
ATOM 580 C C . LYS A 1 72 ? 11.367 2.5 -6.797 1 94.81 72 LYS A C 1
ATOM 582 O O . LYS A 1 72 ? 11.664 3.52 -6.172 1 94.81 72 LYS A O 1
ATOM 587 N N . TYR A 1 73 ? 10.203 1.925 -6.684 1 95.88 73 TYR A N 1
ATOM 588 C CA . TYR A 1 73 ? 9.156 2.525 -5.863 1 95.88 73 TYR A CA 1
ATOM 589 C C . TYR A 1 73 ? 9.391 2.252 -4.383 1 95.88 73 TYR A C 1
ATOM 591 O O . TYR A 1 73 ? 9.078 3.086 -3.531 1 95.88 73 TYR A O 1
ATOM 599 N N . LYS A 1 74 ? 9.883 1.138 -4.078 1 96.06 74 LYS A N 1
ATOM 600 C CA . LYS A 1 74 ? 10.273 0.863 -2.695 1 96.06 74 LYS A CA 1
ATOM 601 C C . LYS A 1 74 ? 11.32 1.862 -2.209 1 96.06 74 LYS A C 1
ATOM 603 O O . LYS A 1 74 ? 11.234 2.355 -1.082 1 96.06 74 LYS A O 1
ATOM 608 N N . GLU A 1 75 ? 12.25 2.094 -3.051 1 96.06 75 GLU A N 1
ATOM 609 C CA . GLU A 1 75 ? 13.312 3.045 -2.732 1 96.06 75 GLU A CA 1
ATOM 610 C C . GLU A 1 75 ? 12.766 4.469 -2.658 1 96.06 75 GLU A C 1
ATOM 612 O O . GLU A 1 75 ? 13.055 5.199 -1.707 1 96.06 75 GLU A O 1
ATOM 617 N N . GLU A 1 76 ? 12 4.852 -3.674 1 94.94 76 GLU A N 1
ATOM 618 C CA . GLU A 1 76 ? 11.453 6.203 -3.768 1 94.94 76 GLU A CA 1
ATOM 619 C C . GLU A 1 76 ? 10.586 6.531 -2.555 1 94.94 76 GLU A C 1
ATOM 621 O O . GLU A 1 76 ? 10.648 7.645 -2.027 1 94.94 76 GLU A O 1
ATOM 626 N N . LEU A 1 77 ? 9.812 5.555 -2.152 1 97.44 77 LEU A N 1
ATOM 627 C CA . LEU A 1 77 ? 8.844 5.797 -1.084 1 97.44 77 LEU A CA 1
ATOM 628 C C . LEU A 1 77 ? 9.406 5.355 0.264 1 97.44 77 LEU A C 1
ATOM 630 O O . LEU A 1 77 ? 8.727 5.461 1.288 1 97.44 77 LEU A O 1
ATOM 634 N N . LYS A 1 78 ? 10.664 4.789 0.232 1 96.44 78 LYS A N 1
ATOM 635 C CA . LYS A 1 78 ? 11.359 4.328 1.43 1 96.44 78 LYS A CA 1
ATOM 636 C C . LYS A 1 78 ? 10.578 3.215 2.123 1 96.44 78 LYS A C 1
ATOM 638 O O . LYS A 1 78 ? 10.406 3.238 3.344 1 96.44 78 LYS A O 1
ATOM 643 N N . LEU A 1 79 ? 10.094 2.41 1.249 1 94.88 79 LEU 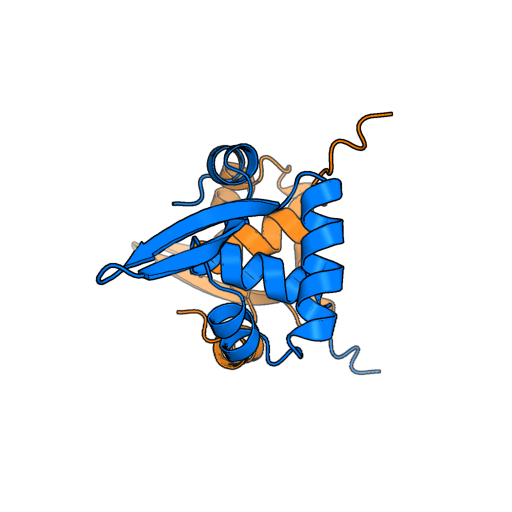A N 1
ATOM 644 C CA . LEU A 1 79 ? 9.438 1.215 1.772 1 94.88 79 LEU A CA 1
ATOM 645 C C . LEU A 1 79 ? 10.461 0.122 2.07 1 94.88 79 LEU A C 1
ATOM 647 O O . LEU A 1 79 ? 11.492 0.031 1.399 1 94.88 79 LEU A O 1
ATOM 651 N N . GLU A 1 80 ? 10.328 -0.663 3.156 1 82.94 80 GLU A N 1
ATOM 652 C CA . GLU A 1 80 ? 11.289 -1.686 3.555 1 82.94 80 GLU A CA 1
ATOM 653 C C . GLU A 1 80 ? 10.93 -3.043 2.959 1 82.94 80 GLU A C 1
ATOM 655 O O . GLU A 1 80 ? 9.766 -3.303 2.65 1 82.94 80 GLU A O 1
ATOM 660 N N . MET B 1 1 ? 6.602 3.227 -26.859 1 33.19 1 MET B N 1
ATOM 661 C CA . MET B 1 1 ? 6.309 4.238 -25.844 1 33.19 1 MET B CA 1
ATOM 662 C C . MET B 1 1 ? 6.262 3.617 -24.453 1 33.19 1 MET B C 1
ATOM 664 O O . MET B 1 1 ? 5.398 2.779 -24.172 1 33.19 1 MET B O 1
ATOM 668 N N . THR B 1 2 ? 7.441 3.307 -23.828 1 40.97 2 THR B N 1
ATOM 669 C CA . THR B 1 2 ? 7.66 2.521 -22.609 1 40.97 2 THR B CA 1
ATOM 670 C C . THR B 1 2 ? 6.785 3.027 -21.469 1 40.97 2 THR B C 1
ATOM 672 O O . THR B 1 2 ? 6.91 4.18 -21.047 1 40.97 2 THR B O 1
ATOM 675 N N . TYR B 1 3 ? 5.527 2.936 -21.516 1 45.62 3 TYR B N 1
ATOM 676 C CA . TYR B 1 3 ? 4.562 3.389 -20.531 1 45.62 3 TYR B CA 1
ATOM 677 C C . TYR B 1 3 ? 5.141 3.277 -19.125 1 45.62 3 TYR B C 1
ATOM 679 O O . TYR B 1 3 ? 5.445 2.176 -18.656 1 45.62 3 TYR B O 1
ATOM 687 N N . LYS B 1 4 ? 6.129 4.109 -18.875 1 54.22 4 LYS B N 1
ATOM 688 C CA . LYS B 1 4 ? 6.715 4.117 -17.547 1 54.22 4 LYS B CA 1
ATOM 689 C C . LYS B 1 4 ? 5.637 4.305 -16.469 1 54.22 4 LYS B C 1
ATOM 691 O O . LYS B 1 4 ? 4.918 5.305 -16.484 1 54.22 4 LYS B O 1
ATOM 696 N N . GLY B 1 5 ? 5.055 3.242 -16.016 1 62.34 5 GLY B N 1
ATOM 697 C CA . GLY B 1 5 ? 3.984 3.281 -15.031 1 62.34 5 GLY B CA 1
ATOM 698 C C . GLY B 1 5 ? 4.305 4.16 -13.844 1 62.34 5 GLY B C 1
ATOM 699 O O . GLY B 1 5 ? 5.418 4.117 -13.312 1 62.34 5 GLY B O 1
ATOM 700 N N . HIS B 1 6 ? 3.654 5.344 -13.812 1 87.62 6 HIS B N 1
ATOM 701 C CA . HIS B 1 6 ? 3.869 6.238 -12.68 1 87.62 6 HIS B CA 1
ATOM 702 C C . HIS B 1 6 ? 2.762 6.09 -11.641 1 87.62 6 HIS B C 1
ATOM 704 O O . HIS B 1 6 ? 1.614 5.805 -11.992 1 87.62 6 HIS B O 1
ATOM 710 N N . LEU B 1 7 ? 3.152 6.082 -10.359 1 94.88 7 LEU B N 1
ATOM 711 C CA . LEU B 1 7 ? 2.18 6.094 -9.273 1 94.88 7 LEU B CA 1
ATOM 712 C C . LEU B 1 7 ? 1.52 7.465 -9.148 1 94.88 7 LEU B C 1
ATOM 714 O O . LEU B 1 7 ? 2.188 8.492 -9.273 1 94.88 7 LEU B O 1
ATOM 718 N N . THR B 1 8 ? 0.244 7.438 -8.969 1 95.38 8 THR B N 1
ATOM 719 C CA . THR B 1 8 ? -0.456 8.68 -8.664 1 95.38 8 THR B CA 1
ATOM 720 C C . THR B 1 8 ? -0.18 9.109 -7.227 1 95.38 8 THR B C 1
ATOM 722 O O . THR B 1 8 ? 0.335 8.328 -6.426 1 95.38 8 THR B O 1
ATOM 725 N N . ALA B 1 9 ? -0.528 10.391 -6.91 1 97 9 ALA B N 1
ATOM 726 C CA . ALA B 1 9 ? -0.391 10.883 -5.543 1 97 9 ALA B CA 1
ATOM 727 C C . ALA B 1 9 ? -1.184 10.016 -4.566 1 97 9 ALA B C 1
ATOM 729 O O . ALA B 1 9 ? -0.689 9.672 -3.492 1 97 9 ALA B O 1
ATOM 730 N N . LYS B 1 10 ? -2.396 9.633 -4.992 1 96.62 10 LYS B N 1
ATOM 731 C CA . LYS B 1 10 ? -3.244 8.766 -4.172 1 96.62 10 LYS B CA 1
ATOM 732 C C . LYS B 1 10 ? -2.557 7.438 -3.881 1 96.62 10 LYS B C 1
ATOM 734 O O . LYS B 1 10 ? -2.502 7 -2.729 1 96.62 10 LYS B O 1
ATOM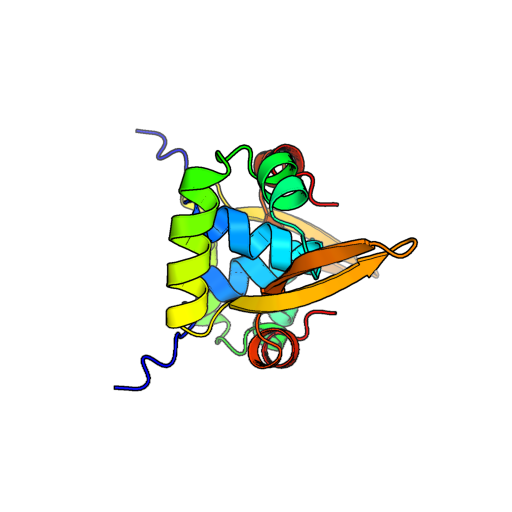 739 N N . GLU B 1 11 ? -2.012 6.848 -4.926 1 97.38 11 GLU B N 1
ATOM 740 C CA . GLU B 1 11 ? -1.364 5.547 -4.781 1 97.38 11 GLU B CA 1
ATOM 741 C C . GLU B 1 11 ? -0.131 5.641 -3.887 1 97.38 11 GLU B C 1
ATOM 743 O O . GLU B 1 11 ? 0.091 4.777 -3.033 1 97.38 11 GLU B O 1
ATOM 748 N N . LYS B 1 12 ? 0.698 6.672 -4.047 1 98.19 12 LYS B N 1
ATOM 749 C CA . LYS B 1 12 ? 1.874 6.867 -3.203 1 98.19 12 LYS B CA 1
ATOM 750 C C . LYS B 1 12 ? 1.484 6.969 -1.731 1 98.19 12 LYS B C 1
ATOM 752 O O . LYS B 1 12 ? 2.107 6.344 -0.874 1 98.19 12 LYS B O 1
ATOM 757 N N . ILE B 1 13 ? 0.478 7.75 -1.479 1 98.56 13 ILE B N 1
ATOM 758 C CA . ILE B 1 13 ? 0.038 7.969 -0.105 1 98.56 13 ILE B CA 1
ATOM 759 C C . ILE B 1 13 ? -0.431 6.648 0.502 1 98.56 13 ILE B C 1
ATOM 761 O O . ILE B 1 13 ? -0.026 6.289 1.61 1 98.56 13 ILE B O 1
ATOM 765 N N . LEU B 1 14 ? -1.251 5.938 -0.232 1 98.19 14 LEU B N 1
ATOM 766 C CA . LEU B 1 14 ? -1.814 4.695 0.286 1 98.19 14 LEU B CA 1
ATOM 767 C C . LEU B 1 14 ? -0.718 3.67 0.543 1 98.19 14 LEU B C 1
ATOM 769 O O . LEU B 1 14 ? -0.763 2.943 1.539 1 98.19 14 LEU B O 1
ATOM 773 N N . LEU B 1 15 ? 0.23 3.613 -0.347 1 98.44 15 LEU B N 1
ATOM 774 C CA . LEU B 1 15 ? 1.318 2.654 -0.188 1 98.44 15 LEU B CA 1
ATOM 775 C C . LEU B 1 15 ? 2.125 2.951 1.071 1 98.44 15 LEU B C 1
ATOM 777 O O . LEU B 1 15 ? 2.471 2.035 1.822 1 98.44 15 LEU B O 1
ATOM 781 N N . VAL B 1 16 ? 2.449 4.199 1.292 1 98.56 16 VAL B N 1
ATOM 782 C CA . VAL B 1 16 ? 3.219 4.586 2.471 1 98.56 16 VAL B CA 1
ATOM 783 C C . VAL B 1 16 ? 2.422 4.27 3.734 1 98.56 16 VAL B C 1
ATOM 785 O O . VAL B 1 16 ? 2.967 3.73 4.699 1 98.56 16 VAL B O 1
ATOM 788 N N . LEU B 1 17 ? 1.16 4.559 3.689 1 98.31 17 LEU B N 1
ATOM 789 C CA . LEU B 1 17 ? 0.331 4.301 4.859 1 98.31 17 LEU B CA 1
ATOM 790 C C . LEU B 1 17 ? 0.21 2.805 5.125 1 98.31 17 LEU B C 1
ATOM 792 O O . LEU B 1 17 ? 0.124 2.379 6.277 1 98.31 17 LEU B O 1
ATOM 796 N N . ALA B 1 18 ? 0.158 2.035 4.078 1 97.88 18 ALA B N 1
ATOM 797 C CA . ALA B 1 18 ? 0.081 0.585 4.242 1 97.88 18 ALA B CA 1
ATOM 798 C C . ALA B 1 18 ? 1.33 0.046 4.938 1 97.88 18 ALA B C 1
ATOM 800 O O . ALA B 1 18 ? 1.239 -0.821 5.809 1 97.88 18 ALA B O 1
ATOM 801 N N . GLU B 1 19 ? 2.447 0.543 4.598 1 97.56 19 GLU B N 1
ATOM 802 C CA . GLU B 1 19 ? 3.719 0.009 5.078 1 97.56 19 GLU B CA 1
ATOM 803 C C . GLU B 1 19 ? 4.078 0.585 6.445 1 97.56 19 GLU B C 1
ATOM 805 O O . GLU B 1 19 ? 4.551 -0.137 7.324 1 97.56 19 GLU B O 1
ATOM 810 N N . LYS B 1 20 ? 3.793 1.898 6.574 1 96.75 20 LYS B N 1
ATOM 811 C CA . LYS B 1 20 ? 4.281 2.59 7.762 1 96.75 20 LYS B CA 1
ATOM 812 C C . LYS B 1 20 ? 3.209 2.635 8.852 1 96.75 20 LYS B C 1
ATOM 814 O O . LYS B 1 20 ? 3.504 2.936 10.008 1 96.75 20 LYS B O 1
ATOM 819 N N . GLY B 1 21 ? 2.025 2.273 8.5 1 94.88 21 GLY B N 1
ATOM 820 C CA . GLY B 1 21 ? 0.937 2.33 9.461 1 94.88 21 GLY B CA 1
ATOM 821 C C . GLY B 1 21 ? 0.303 3.705 9.57 1 94.88 21 GLY B C 1
ATOM 822 O O . GLY B 1 21 ? -0.593 4.043 8.789 1 94.88 21 GLY B O 1
ATOM 823 N N . SER B 1 22 ? 0.684 4.547 10.469 1 96.81 22 SER B N 1
ATOM 824 C CA . SER B 1 22 ? 0.203 5.914 10.648 1 96.81 22 SER B CA 1
ATOM 825 C C . SER B 1 22 ? 1.317 6.926 10.406 1 96.81 22 SER B C 1
ATOM 827 O O . SER B 1 22 ? 2.463 6.703 10.805 1 96.81 22 SER B O 1
ATOM 829 N N . CYS B 1 23 ? 0.958 7.945 9.75 1 97.88 23 CYS B N 1
ATOM 830 C CA . CYS B 1 23 ? 1.972 8.938 9.414 1 97.88 23 CYS B CA 1
ATOM 831 C C . CYS B 1 23 ? 1.446 10.352 9.641 1 97.88 23 CYS B C 1
ATOM 833 O O . CYS B 1 23 ? 0.264 10.625 9.422 1 97.88 23 CYS B O 1
ATOM 835 N N . SER B 1 24 ? 2.371 11.234 10.031 1 98 24 SER B N 1
ATOM 836 C CA . SER B 1 24 ? 2.061 12.664 10.039 1 98 24 SER B CA 1
ATOM 837 C C . SER B 1 24 ? 2.17 13.258 8.641 1 98 24 SER B C 1
ATOM 839 O O . SER B 1 24 ? 2.656 12.609 7.715 1 98 24 SER B O 1
ATOM 841 N N . LEU B 1 25 ? 1.696 14.531 8.5 1 98.06 25 LEU B N 1
ATOM 842 C CA . LEU B 1 25 ? 1.829 15.242 7.234 1 98.06 25 LEU B CA 1
ATOM 843 C C . LEU B 1 25 ? 3.295 15.359 6.828 1 98.06 25 LEU B C 1
ATOM 845 O O . LEU B 1 25 ? 3.637 15.172 5.66 1 98.06 25 LEU B O 1
ATOM 849 N N . GLU B 1 26 ? 4.172 15.648 7.812 1 97.75 26 GLU B N 1
ATOM 850 C CA . GLU B 1 26 ? 5.605 15.797 7.566 1 97.75 26 GLU B CA 1
ATOM 851 C C . GLU B 1 26 ? 6.223 14.484 7.082 1 97.75 26 GLU B C 1
ATOM 853 O O . GLU B 1 26 ? 7.039 14.484 6.16 1 97.75 26 GLU B O 1
ATOM 858 N N . GLU B 1 27 ? 5.852 13.391 7.711 1 97.81 27 GLU B N 1
ATOM 859 C CA . GLU B 1 27 ? 6.336 12.078 7.297 1 97.81 27 GLU B CA 1
ATOM 860 C C . GLU B 1 27 ? 5.875 11.742 5.879 1 97.81 27 GLU B C 1
ATOM 862 O O . GLU B 1 27 ? 6.66 11.25 5.066 1 97.81 27 GLU B O 1
ATOM 867 N N . LEU B 1 28 ? 4.621 11.953 5.598 1 98.62 28 LEU B N 1
ATOM 868 C CA . LEU B 1 28 ? 4.109 11.688 4.254 1 98.62 28 LEU B CA 1
ATOM 869 C C . LEU B 1 28 ? 4.852 12.531 3.217 1 98.62 28 LEU B C 1
ATOM 871 O O . LEU B 1 28 ? 5.137 12.055 2.117 1 98.62 28 LEU B O 1
ATOM 875 N N . GLU B 1 29 ? 5.059 13.781 3.518 1 98.62 29 GLU B N 1
ATOM 876 C CA . GLU B 1 29 ? 5.836 14.625 2.613 1 98.62 29 GLU B CA 1
ATOM 877 C C . GLU B 1 29 ? 7.227 14.039 2.371 1 98.62 29 GLU B C 1
ATOM 879 O O . GLU B 1 29 ? 7.695 13.992 1.232 1 98.62 29 GLU B O 1
ATOM 884 N N . LYS B 1 30 ? 7.887 13.602 3.43 1 98.12 30 LYS B N 1
ATOM 885 C CA . LYS B 1 30 ? 9.234 13.039 3.344 1 98.12 30 LYS B CA 1
ATOM 886 C C . LYS B 1 30 ? 9.25 11.781 2.477 1 98.12 30 LYS B C 1
ATOM 888 O O . LYS B 1 30 ? 10.125 11.625 1.627 1 98.12 30 LYS B O 1
ATOM 893 N N . TYR B 1 31 ? 8.273 10.961 2.688 1 98.12 31 TYR B N 1
ATOM 894 C CA . TYR B 1 31 ? 8.273 9.672 2.006 1 98.12 31 TYR B CA 1
ATOM 895 C C . TYR B 1 31 ? 7.77 9.812 0.575 1 98.12 31 TYR B C 1
ATOM 897 O O . TYR B 1 31 ? 8.289 9.164 -0.339 1 98.12 31 TYR B O 1
ATOM 905 N N . THR B 1 32 ? 6.762 10.633 0.267 1 98.25 32 THR B N 1
ATOM 906 C CA . THR B 1 32 ? 6.133 10.688 -1.049 1 98.25 32 THR B CA 1
ATOM 907 C C . THR B 1 32 ? 6.766 11.773 -1.907 1 98.25 32 THR B C 1
ATOM 909 O O . THR B 1 32 ? 6.574 11.805 -3.125 1 98.25 32 THR B O 1
ATOM 912 N N . ARG B 1 33 ? 7.391 12.797 -1.218 1 97.75 33 ARG B N 1
ATOM 913 C CA . ARG B 1 33 ? 7.973 13.977 -1.857 1 97.75 33 ARG B CA 1
ATOM 914 C C . ARG B 1 33 ? 6.891 14.836 -2.51 1 97.75 33 ARG B C 1
ATOM 916 O O . ARG B 1 33 ? 7.141 15.492 -3.523 1 97.75 33 ARG B O 1
ATOM 923 N N . ILE B 1 34 ? 5.715 14.711 -2.045 1 98.25 34 ILE B N 1
ATOM 924 C CA . ILE B 1 34 ? 4.605 15.578 -2.43 1 98.25 34 ILE B CA 1
ATOM 925 C C . ILE B 1 34 ? 4.496 16.734 -1.45 1 98.25 34 ILE B C 1
ATOM 927 O O . ILE B 1 34 ? 4.621 16.547 -0.238 1 98.25 34 ILE B O 1
ATOM 931 N N . LYS B 1 35 ? 4.289 17.875 -1.984 1 98.5 35 LYS B N 1
ATOM 932 C CA . LYS B 1 35 ? 4.215 19.062 -1.148 1 98.5 35 LYS B CA 1
ATOM 933 C C . LYS B 1 35 ? 3.053 18.984 -0.163 1 98.5 35 LYS B C 1
ATOM 935 O O . LYS B 1 35 ? 1.97 18.5 -0.513 1 98.5 35 LYS B O 1
ATOM 940 N N . ARG B 1 36 ? 3.213 19.594 1.012 1 98.06 36 ARG B N 1
ATOM 941 C CA . ARG B 1 36 ? 2.262 19.516 2.115 1 98.06 36 ARG B CA 1
ATOM 942 C C . ARG B 1 36 ? 0.883 20 1.692 1 98.06 36 ARG B C 1
ATOM 944 O O . ARG B 1 36 ? -0.132 19.391 2.029 1 98.06 36 ARG B O 1
ATOM 951 N N . ASN B 1 37 ? 0.864 21.109 0.957 1 97.88 37 ASN B N 1
ATOM 952 C CA . ASN B 1 37 ? -0.422 21.672 0.554 1 97.88 37 ASN B CA 1
ATOM 953 C C . ASN B 1 37 ? -1.156 20.75 -0.413 1 97.88 37 ASN B C 1
ATOM 955 O O . ASN B 1 37 ? -2.385 20.656 -0.378 1 97.88 37 ASN B O 1
ATOM 959 N N . VAL B 1 38 ? -0.469 20.062 -1.251 1 98.62 38 VAL B N 1
ATOM 960 C CA . VAL B 1 38 ? -1.05 19.094 -2.186 1 98.62 38 VAL B CA 1
ATOM 961 C C . VAL B 1 38 ? -1.472 17.844 -1.438 1 98.62 38 VAL B C 1
ATOM 963 O O . VAL B 1 38 ? -2.543 17.281 -1.697 1 98.62 38 VAL B O 1
ATOM 966 N N . LEU B 1 39 ? -0.658 17.391 -0.481 1 98.81 39 LEU B N 1
ATOM 967 C CA . LEU B 1 39 ? -0.991 16.234 0.344 1 98.81 39 LEU B CA 1
ATOM 968 C C . LEU B 1 39 ? -2.314 16.453 1.072 1 98.81 39 LEU B C 1
ATOM 970 O O . LEU B 1 39 ? -3.141 15.539 1.147 1 98.81 39 LEU B O 1
ATOM 974 N N . LEU B 1 40 ? -2.467 17.625 1.597 1 98.31 40 LEU B N 1
ATOM 975 C CA . LEU B 1 40 ? -3.668 17.938 2.363 1 98.31 40 LEU B CA 1
ATOM 976 C C . LEU B 1 40 ? -4.918 17.781 1.503 1 98.31 40 LEU B C 1
ATOM 978 O O . LEU B 1 40 ? -5.945 17.297 1.977 1 98.31 40 LEU B O 1
ATOM 982 N N . VAL B 1 41 ? -4.828 18.188 0.255 1 98.56 41 VAL B N 1
ATOM 983 C CA . VAL B 1 41 ? -5.949 18.047 -0.671 1 98.56 41 VAL B CA 1
ATOM 984 C C . VAL B 1 41 ? -6.273 16.562 -0.864 1 98.56 41 VAL B C 1
ATOM 986 O O . VAL B 1 41 ? -7.434 16.156 -0.751 1 98.56 41 VAL B O 1
ATOM 989 N N . HIS B 1 42 ? -5.305 15.727 -1.173 1 98.5 42 HIS B N 1
ATOM 990 C CA . HIS B 1 42 ? -5.508 14.305 -1.398 1 98.5 42 HIS B CA 1
ATOM 991 C C . HIS B 1 42 ? -5.984 13.609 -0.129 1 98.5 42 HIS B C 1
ATOM 993 O O . HIS B 1 42 ? -6.863 12.742 -0.183 1 98.5 42 HIS B O 1
ATOM 999 N N . LEU B 1 43 ? -5.402 14 0.996 1 98.5 43 LEU B N 1
ATOM 1000 C CA . LEU B 1 43 ? -5.777 13.375 2.262 1 98.5 43 LEU B CA 1
ATOM 1001 C C . LEU B 1 43 ? -7.23 13.695 2.611 1 98.5 43 LEU B C 1
ATOM 1003 O O . LEU B 1 43 ? -7.945 12.836 3.139 1 98.5 43 LEU B O 1
ATOM 1007 N N . THR B 1 44 ? -7.637 14.938 2.377 1 97.88 44 THR B N 1
ATOM 1008 C CA . THR B 1 44 ? -9.031 15.312 2.588 1 97.88 44 THR B CA 1
ATOM 1009 C C . THR B 1 44 ? -9.953 14.477 1.706 1 97.88 44 THR B C 1
ATOM 1011 O O . THR B 1 44 ? -10.977 13.969 2.176 1 97.88 44 THR B O 1
ATOM 1014 N N . ARG B 1 45 ? -9.633 14.281 0.444 1 97.44 45 ARG B N 1
ATOM 1015 C CA . ARG B 1 45 ? -10.43 13.484 -0.477 1 97.44 45 ARG B CA 1
ATOM 1016 C C . ARG B 1 45 ? -10.469 12.023 -0.04 1 97.44 45 ARG B C 1
ATOM 1018 O O . ARG B 1 45 ? -11.531 11.398 -0.027 1 97.44 45 ARG B O 1
ATOM 1025 N N . LEU B 1 46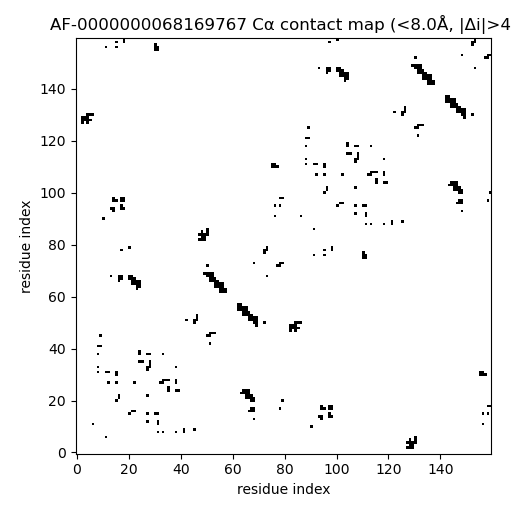 ? -9.32 11.492 0.307 1 97.62 46 LEU B N 1
ATOM 1026 C CA . LEU B 1 46 ? -9.219 10.102 0.728 1 97.62 46 LEU B CA 1
ATOM 1027 C C . LEU B 1 46 ? -10.023 9.852 1.999 1 97.62 46 LEU B C 1
ATOM 1029 O O . LEU B 1 46 ? -10.594 8.773 2.182 1 97.62 46 LEU B O 1
ATOM 1033 N N . ALA B 1 47 ? -10.039 10.852 2.904 1 97 47 ALA B N 1
ATOM 1034 C CA . ALA B 1 47 ? -10.859 10.758 4.109 1 97 47 ALA B CA 1
ATOM 1035 C C . ALA B 1 47 ? -12.344 10.766 3.764 1 97 47 ALA B C 1
ATOM 1037 O O . ALA B 1 47 ? -13.117 9.977 4.301 1 97 47 ALA B O 1
ATOM 1038 N N . LYS B 1 48 ? -12.719 11.672 2.896 1 96.44 48 LYS B N 1
ATOM 1039 C CA . LYS B 1 48 ? -14.109 11.766 2.457 1 96.44 48 LYS B CA 1
ATOM 1040 C C . LYS B 1 48 ? -14.562 10.469 1.787 1 96.44 48 LYS B C 1
ATOM 1042 O O . LYS B 1 48 ? -15.719 10.055 1.938 1 96.44 48 LYS B O 1
ATOM 1047 N N . GLU B 1 49 ? -13.672 9.859 1.083 1 95.62 49 GLU B N 1
ATOM 1048 C CA . GLU B 1 49 ? -13.961 8.609 0.389 1 95.62 49 GLU B CA 1
ATOM 1049 C C . GLU B 1 49 ? -13.953 7.426 1.356 1 95.62 49 GLU B C 1
ATOM 1051 O O . GLU B 1 49 ? -14.281 6.301 0.973 1 95.62 49 GLU B O 1
ATOM 1056 N N . GLY B 1 50 ? -13.555 7.633 2.586 1 95.19 50 GLY B N 1
ATOM 1057 C CA . GLY B 1 50 ? -13.562 6.586 3.594 1 95.19 50 GLY B CA 1
ATOM 1058 C C . GLY B 1 50 ? -12.352 5.672 3.521 1 95.19 50 GLY B C 1
ATOM 1059 O O . GLY B 1 50 ? -12.406 4.527 3.979 1 95.19 50 GLY B O 1
ATOM 1060 N N . LEU B 1 51 ? -11.305 6.066 2.922 1 97.25 51 LEU B N 1
ATOM 1061 C CA . LEU B 1 51 ? -10.117 5.242 2.76 1 97.25 51 LEU B CA 1
ATOM 1062 C C . LEU B 1 51 ? -9.094 5.547 3.85 1 97.25 51 LEU B C 1
ATOM 1064 O O . LEU B 1 51 ? -8.344 4.66 4.27 1 97.25 51 LEU B O 1
ATOM 1068 N N . VAL B 1 52 ? -9.094 6.75 4.27 1 97.88 52 VAL B N 1
ATOM 1069 C CA . VAL B 1 52 ? -8.102 7.223 5.227 1 97.88 52 VAL B CA 1
ATOM 1070 C C . VAL B 1 52 ? -8.797 7.75 6.477 1 97.88 52 VAL B C 1
ATOM 1072 O O . VAL B 1 52 ? -9.867 8.359 6.391 1 97.88 52 VAL B O 1
ATOM 1075 N N . TYR B 1 53 ? -8.234 7.488 7.586 1 97.75 53 TYR B N 1
ATOM 1076 C CA . TYR B 1 53 ? -8.656 8.016 8.875 1 97.75 53 TYR B CA 1
ATOM 1077 C C . TYR B 1 53 ? -7.734 9.133 9.344 1 97.75 53 TYR B C 1
ATOM 1079 O O . TYR B 1 53 ? -6.512 9.039 9.203 1 97.75 53 TYR B O 1
ATOM 1087 N N . ARG B 1 54 ? -8.328 10.18 9.828 1 97.25 54 ARG B N 1
ATOM 1088 C CA . ARG B 1 54 ? -7.594 11.289 10.43 1 97.25 54 ARG B CA 1
ATOM 1089 C C . ARG B 1 54 ? -7.746 11.289 11.945 1 97.25 54 ARG B C 1
ATOM 1091 O O . ARG B 1 54 ? -8.867 11.328 12.461 1 97.25 54 ARG B O 1
ATOM 1098 N N . GLY B 1 55 ? -6.582 11.203 12.625 1 97 55 GLY B N 1
ATOM 1099 C CA . GLY B 1 55 ? -6.605 11.195 14.078 1 97 55 GLY B CA 1
ATOM 1100 C C . GLY B 1 55 ? -5.465 11.984 14.695 1 97 55 GLY B C 1
ATOM 1101 O O . GLY B 1 55 ? -4.797 12.766 14.016 1 97 55 GLY B O 1
ATOM 1102 N N . TRP B 1 56 ? -5.449 11.867 15.984 1 96.38 56 TRP B N 1
ATOM 1103 C CA . TRP B 1 56 ? -4.43 12.602 16.719 1 96.38 56 TRP B CA 1
ATOM 1104 C C . TRP B 1 56 ? -3.4 11.656 17.328 1 96.38 56 TRP B C 1
ATOM 1106 O O . TRP B 1 56 ? -3.75 10.578 17.812 1 96.38 56 TRP B O 1
ATOM 1116 N N . GLY B 1 57 ? -2.139 12.086 17.156 1 94.56 57 GLY B N 1
ATOM 1117 C CA . GLY B 1 57 ? -1.045 11.438 17.844 1 94.56 57 GLY B CA 1
ATOM 1118 C C . GLY B 1 57 ? -0.45 12.289 18.953 1 94.56 57 GLY B C 1
ATOM 1119 O O . GLY B 1 57 ? -0.669 13.5 19 1 94.56 57 GLY B O 1
ATOM 1120 N N . HIS B 1 58 ? 0.163 11.547 19.953 1 94.62 58 HIS B N 1
ATOM 1121 C CA . HIS B 1 58 ? 0.812 12.219 21.078 1 94.62 58 HIS B CA 1
ATOM 1122 C C . HIS B 1 58 ? 2.236 11.711 21.281 1 94.62 58 HIS B C 1
ATOM 1124 O O . HIS B 1 58 ? 2.461 10.508 21.375 1 94.62 58 HIS B O 1
ATOM 1130 N N . PHE B 1 59 ? 3.133 12.648 21.203 1 90 59 PHE B N 1
ATOM 1131 C CA . PHE B 1 59 ? 4.527 12.289 21.438 1 90 59 PHE B CA 1
ATOM 1132 C C . PHE B 1 59 ? 5.246 13.398 22.203 1 90 59 PHE B C 1
ATOM 1134 O O . PHE B 1 59 ? 5.23 14.555 21.781 1 90 59 PHE B O 1
ATOM 1141 N N . GLY B 1 60 ? 5.957 12.898 23.281 1 93.69 60 GLY B N 1
ATOM 1142 C CA . GLY B 1 60 ? 6.738 13.859 24.047 1 93.69 60 GLY B CA 1
ATOM 1143 C C . GLY B 1 60 ? 5.934 15.062 24.5 1 93.69 60 GLY B C 1
ATOM 1144 O O . GLY B 1 60 ? 6.418 16.203 24.453 1 93.69 60 GLY B O 1
ATOM 1145 N N . GLY B 1 61 ? 4.695 14.859 24.75 1 93 61 GLY B N 1
ATOM 1146 C CA . GLY B 1 61 ? 3.861 15.953 25.219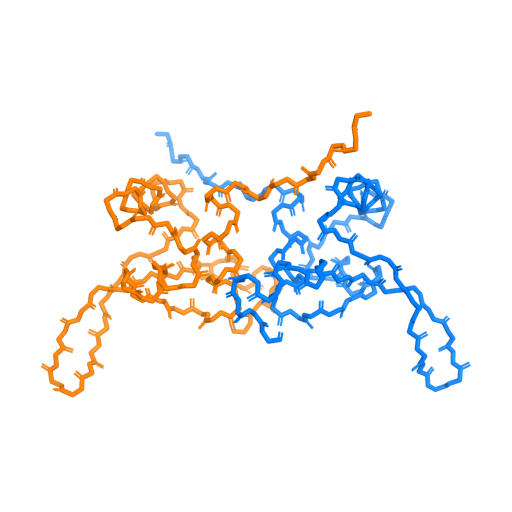 1 93 61 GLY B CA 1
ATOM 1147 C C . GLY B 1 61 ? 3.248 16.766 24.094 1 93 61 GLY B C 1
ATOM 1148 O O . GLY B 1 61 ? 2.477 17.688 24.344 1 93 61 GLY B O 1
ATOM 1149 N N . LYS B 1 62 ? 3.621 16.547 22.891 1 94.94 62 LYS B N 1
ATOM 1150 C CA . LYS B 1 62 ? 3.09 17.266 21.734 1 94.94 62 LYS B CA 1
ATOM 1151 C C . LYS B 1 62 ? 2.021 16.438 21.016 1 94.94 62 LYS B C 1
ATOM 1153 O O . LYS B 1 62 ? 2.148 15.219 20.891 1 94.94 62 LYS B O 1
ATOM 1158 N N . THR B 1 63 ? 0.956 17.156 20.781 1 96.5 63 THR B N 1
ATOM 1159 C CA . THR B 1 63 ? -0.116 16.547 20 1 96.5 63 THR B CA 1
ATOM 1160 C C . THR B 1 63 ? 0.005 16.938 18.531 1 96.5 63 THR B C 1
ATOM 1162 O O . THR B 1 63 ? 0.344 18.078 18.203 1 96.5 63 THR B O 1
ATOM 1165 N N . PHE B 1 64 ? -0.132 15.945 17.641 1 95.38 64 PHE B N 1
ATOM 1166 C CA . PHE B 1 64 ? -0.07 16.25 16.219 1 95.38 64 PHE B CA 1
ATOM 1167 C C . PHE B 1 64 ? -1.066 15.391 15.438 1 95.38 64 PHE B C 1
ATOM 1169 O O . PHE B 1 64 ? -1.524 14.359 15.93 1 95.38 64 PHE B O 1
ATOM 1176 N N . ARG B 1 65 ? -1.405 15.836 14.219 1 96.88 65 ARG B N 1
ATOM 1177 C CA . ARG B 1 65 ? -2.33 15.109 13.359 1 96.88 65 ARG B CA 1
ATOM 1178 C C . ARG B 1 65 ? -1.634 13.93 12.688 1 96.88 65 ARG B C 1
ATOM 1180 O O . ARG B 1 65 ? -0.505 14.062 12.203 1 96.88 65 ARG B O 1
ATOM 1187 N N . LYS B 1 66 ? -2.367 12.812 12.648 1 97.94 66 LYS B N 1
ATOM 1188 C CA . LYS B 1 66 ? -1.849 11.633 11.961 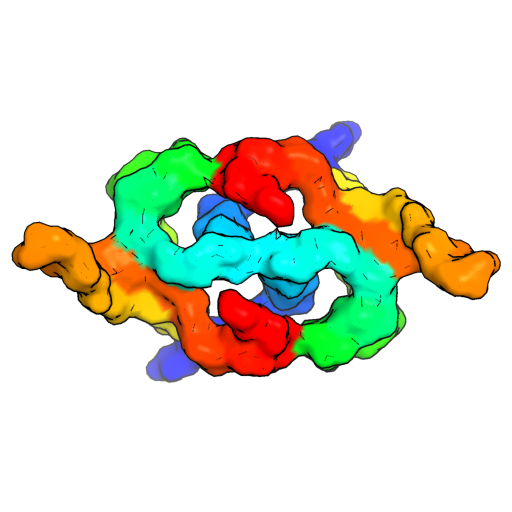1 97.94 66 LYS B CA 1
ATOM 1189 C C . LYS B 1 66 ? -2.891 11.047 11.016 1 97.94 66 LYS B C 1
ATOM 1191 O O . LYS B 1 66 ? -4.094 11.242 11.211 1 97.94 66 LYS B O 1
ATOM 1196 N N . TYR B 1 67 ? -2.381 10.305 10.062 1 98.38 67 TYR B N 1
ATOM 1197 C CA . TYR B 1 67 ? -3.211 9.68 9.039 1 98.38 67 TYR B CA 1
ATOM 1198 C C . TYR B 1 67 ? -2.914 8.188 8.938 1 98.38 67 TYR B C 1
ATOM 1200 O O . TYR B 1 67 ? -1.759 7.773 9.031 1 98.38 67 TYR B O 1
ATOM 1208 N N . SER B 1 68 ? -3.916 7.41 8.711 1 98.12 68 SER B N 1
ATOM 1209 C CA . SER B 1 68 ? -3.762 5.973 8.523 1 98.12 68 SER B CA 1
ATOM 1210 C C . SER B 1 68 ? -4.855 5.414 7.613 1 98.12 68 SER B C 1
ATOM 1212 O O . SER B 1 68 ? -5.887 6.059 7.41 1 98.12 68 SER B O 1
ATOM 1214 N N . LEU B 1 69 ? -4.574 4.281 7.082 1 97.44 69 LEU B N 1
ATOM 1215 C CA . LEU B 1 69 ? -5.652 3.576 6.395 1 97.44 69 LEU B CA 1
ATOM 1216 C C . LEU B 1 69 ? -6.785 3.246 7.359 1 97.44 69 LEU B C 1
ATOM 1218 O O . LEU B 1 69 ? -6.543 2.904 8.516 1 97.44 69 LEU B O 1
ATOM 1222 N N . LYS B 1 70 ? -7.949 3.355 6.824 1 96.44 70 LYS B N 1
ATOM 1223 C CA . LYS B 1 70 ? -9.086 2.982 7.656 1 96.44 70 LYS B CA 1
ATOM 1224 C C . LYS B 1 70 ? -8.969 1.539 8.141 1 96.44 70 LYS B C 1
ATOM 1226 O O . LYS B 1 70 ? -8.562 0.658 7.379 1 96.44 70 LYS B O 1
ATOM 1231 N N . SER B 1 71 ? -9.422 1.281 9.398 1 95.5 71 SER B N 1
ATOM 1232 C CA . SER B 1 71 ? -9.25 -0.002 10.07 1 95.5 71 SER B CA 1
ATOM 1233 C C . SER B 1 71 ? -9.906 -1.132 9.281 1 95.5 71 SER B C 1
ATOM 1235 O O . SER B 1 71 ? -9.422 -2.266 9.289 1 95.5 71 SER B O 1
ATOM 1237 N N . LYS B 1 72 ? -10.969 -0.866 8.656 1 94.81 72 LYS B N 1
ATOM 1238 C CA . LYS B 1 72 ? -11.68 -1.892 7.895 1 94.81 72 LYS B CA 1
ATOM 1239 C C . LYS B 1 72 ? -10.789 -2.48 6.805 1 94.81 72 LYS B C 1
ATOM 1241 O O . LYS B 1 72 ? -10.797 -3.691 6.574 1 94.81 72 LYS B O 1
ATOM 1246 N N . TYR B 1 73 ? -9.992 -1.67 6.164 1 95.94 73 TYR B N 1
ATOM 1247 C CA . TYR B 1 73 ? -9.133 -2.145 5.086 1 95.94 73 TYR B CA 1
ATOM 1248 C C . TYR B 1 73 ? -7.914 -2.865 5.637 1 95.94 73 TYR B C 1
ATOM 1250 O O . TYR B 1 73 ? -7.418 -3.818 5.031 1 95.94 73 TYR B O 1
ATOM 1258 N N . LYS B 1 74 ? -7.41 -2.41 6.707 1 95.94 74 LYS B N 1
ATOM 1259 C CA . LYS B 1 74 ? -6.324 -3.131 7.363 1 95.94 74 LYS B CA 1
ATOM 1260 C C . LYS B 1 74 ? -6.75 -4.551 7.738 1 95.94 74 LYS B C 1
ATOM 1262 O O . LYS B 1 74 ? -5.988 -5.5 7.555 1 95.94 74 LYS B O 1
ATOM 1267 N N . GLU B 1 75 ? -7.914 -4.629 8.25 1 96.06 75 GLU B N 1
ATOM 1268 C CA . GLU B 1 75 ? -8.469 -5.926 8.641 1 96.06 75 GLU B CA 1
ATOM 1269 C C . GLU B 1 75 ? -8.766 -6.785 7.414 1 96.06 75 GLU B C 1
ATOM 1271 O O . GLU B 1 75 ? -8.398 -7.961 7.371 1 96.06 75 GLU B O 1
ATOM 1276 N N . GLU B 1 76 ? -9.445 -6.191 6.434 1 95.06 76 GLU B N 1
ATOM 1277 C CA . GLU B 1 76 ? -9.844 -6.902 5.223 1 95.06 76 GLU B CA 1
ATOM 1278 C C . GLU B 1 76 ? -8.633 -7.473 4.492 1 95.06 76 GLU B C 1
ATOM 1280 O O . GLU B 1 76 ? -8.672 -8.602 3.996 1 95.06 76 GLU B O 1
ATOM 1285 N N . LEU B 1 77 ? -7.586 -6.68 4.434 1 97.44 77 LEU B N 1
ATOM 1286 C CA . LEU B 1 77 ? -6.418 -7.062 3.65 1 97.44 77 LEU B CA 1
ATOM 1287 C C . LEU B 1 77 ? -5.359 -7.715 4.535 1 97.44 77 LEU B C 1
ATOM 1289 O O . LEU B 1 77 ? -4.285 -8.086 4.059 1 97.44 77 LEU B O 1
ATOM 1293 N N . LYS B 1 78 ? -5.664 -7.781 5.871 1 96.44 78 LYS B N 1
ATOM 1294 C CA . LYS B 1 78 ? -4.781 -8.391 6.863 1 96.44 78 LYS B CA 1
ATOM 1295 C C . LYS B 1 78 ? -3.441 -7.66 6.926 1 96.44 78 LYS B C 1
ATOM 1297 O O . LYS B 1 78 ? -2.383 -8.289 6.938 1 96.44 78 LYS B O 1
ATOM 1302 N N . LEU B 1 79 ? -3.643 -6.402 6.859 1 94.88 79 LEU B N 1
ATOM 1303 C CA . LEU B 1 79 ? -2.461 -5.566 7.051 1 94.88 79 LEU B CA 1
ATOM 1304 C C . LEU B 1 79 ? -2.182 -5.352 8.539 1 94.88 79 LEU B C 1
ATOM 1306 O O . LEU B 1 79 ? -3.109 -5.32 9.352 1 94.88 79 LEU B O 1
ATOM 1310 N N . GLU B 1 80 ? -0.926 -5.355 9.016 1 82.69 80 GLU B N 1
ATOM 1311 C CA . GLU B 1 80 ? -0.57 -5.23 10.43 1 82.69 80 GLU B CA 1
ATOM 1312 C C . GLU B 1 80 ? -0.398 -3.766 10.82 1 82.69 80 GLU B C 1
ATOM 1314 O O . GLU B 1 80 ? -0.104 -2.918 9.977 1 82.69 80 GLU B O 1
#

pLDDT: mean 93.65, std 12.33, range [33.19, 98.81]

Nearest PDB structures (foldseek):
  2mlg-assembly1_A  TM=8.434E-01  e=1.989E-07  Fuselloviridae
  6xjf-assembly3_C  TM=8.621E-01  e=1.964E-04  Pyrococcus furiosus DSM 3638
  6pco-assembly2_C  TM=7.471E-01  e=3.811E-04  Bordetella bronchiseptica
  6pcp-assembly2_C  TM=7.212E-01  e=3.811E-04  Bordetella pertussis
  7el3-assembly1_B  TM=8.334E-01  e=4.146E-03  Acinetobacter baumannii

Foldseek 3Di:
DPVPDDDDLLRLQQVCQLVVVKDALVRSCVRSVDDSVVNVVSQVVCVVVQQKDWDWDDDPRDIGIMMHGHPVVCVVVVGD/DPPPDDDDLLRLQQVCQLVVVKDALVRSCVRSVDDSVVNVVSQVVCVVVQQKDWDWDDDPRDIGIMMHGHPVVCVVVVGD

Radius of gyration: 16.29 Å; Cα contacts (8 Å, |Δi|>4): 244; chains: 2; bounding box: 38×49×51 Å

Sequence (160 aa):
MTYKGHLTAKEKILLVLAEKGSCSLEELEKYTRIKRNVLLVHLTRLAKEGLVYRGWGHFGGKTFRKYSLKSKYKEELKLEMTYKGHLTAKEKILLVLAEKGSCSLEELEKYTRIKRNVLLVHLTRLAKEGLVYRGWGHFGGKTFRKYSLKSKYKEELKLE